Protein AF-A0A412KJH4-F1 (afdb_monomer)

Solvent-accessible surface area (backbone atoms only — not comparable to full-atom values): 8384 Å² total; per-residue (Å²): 139,81,82,83,82,83,79,78,77,86,77,68,90,74,84,72,84,55,84,82,34,52,90,78,66,63,47,77,14,80,44,88,89,61,57,67,58,59,53,54,48,56,51,35,76,72,66,53,73,85,45,69,43,47,32,46,46,58,51,46,49,53,53,49,48,49,56,66,17,25,39,61,15,51,48,66,60,37,52,51,53,50,49,57,50,51,52,52,30,61,78,66,69,48,69,84,78,77,60,77,85,31,84,57,40,61,90,56,55,70,67,58,44,48,51,48,46,52,50,44,50,33,53,75,71,68,39,50,69,62,48,34,64,73,56,22,46,80,126

Secondary structure (DSSP, 8-state):
------PPP---------TT-HHHHT-SS--TT--HHHHHHHHHHHHTT-SHHHHHHHHHHHHHHHHHHHTTS-HHHHHHHHHHHHHHHHHTT------TT-STTTTS-HHHHHHHHHHHHHHHTT-HHHHHHHHS---

Sequence (139 aa):
MVKSVKVIEYVGYNWYFNTKSISNTSQRGFNPDLNVVYVLDKIYQRIGNTQKVYSYFYVRYGIWYLLFSGRKASRDAFLKEYKRIFEWYEKNAIPKKFPLFGKETKGDSFFTKLTVNVFLVVDKLKLVNVFAKLYCSEK

Organism: NCBI:txid40520

Structure (mmCIF, N/CA/C/O backbone):
data_AF-A0A412KJH4-F1
#
_entry.id   AF-A0A412KJH4-F1
#
loop_
_atom_site.group_PDB
_atom_site.id
_atom_site.type_symbol
_atom_site.label_atom_id
_atom_site.label_alt_id
_atom_site.label_comp_id
_atom_site.label_asym_id
_atom_site.label_entity_id
_atom_site.label_seq_id
_atom_site.pdbx_PDB_ins_code
_atom_site.Cartn_x
_atom_site.Cartn_y
_atom_site.Cartn_z
_atom_site.occupancy
_atom_site.B_iso_or_equiv
_atom_site.auth_seq_id
_atom_site.auth_comp_id
_atom_site.auth_asym_id
_atom_site.auth_atom_id
_atom_site.pdbx_PDB_model_num
ATOM 1 N N . MET A 1 1 ? 9.976 -13.605 48.587 1.00 36.81 1 MET A N 1
ATOM 2 C CA . MET A 1 1 ? 11.055 -13.902 47.618 1.00 36.81 1 MET A CA 1
ATOM 3 C C . MET A 1 1 ? 10.741 -13.180 46.316 1.00 36.81 1 MET A C 1
ATOM 5 O O . MET A 1 1 ? 9.764 -13.533 45.671 1.00 36.81 1 MET A O 1
ATOM 9 N N . VAL A 1 2 ? 11.496 -12.139 45.960 1.00 38.50 2 VAL A N 1
ATOM 10 C CA . VAL A 1 2 ? 11.327 -11.426 44.681 1.00 38.50 2 VAL A CA 1
ATOM 11 C C . VAL A 1 2 ? 12.347 -11.995 43.698 1.00 38.50 2 VAL A C 1
ATOM 13 O O . VAL A 1 2 ? 13.542 -11.991 43.984 1.00 38.50 2 VAL A O 1
ATOM 16 N N . LYS A 1 3 ? 11.868 -12.539 42.571 1.00 49.03 3 LYS A N 1
ATOM 17 C CA . LYS A 1 3 ? 12.717 -12.984 41.458 1.00 49.03 3 LYS A CA 1
ATOM 18 C C . LYS A 1 3 ? 13.546 -11.793 40.974 1.00 49.03 3 LYS A C 1
ATOM 20 O O . LYS A 1 3 ? 12.994 -10.750 40.641 1.00 49.03 3 LYS A O 1
ATOM 25 N N . SER A 1 4 ? 14.860 -11.962 40.955 1.00 52.59 4 SER A N 1
ATOM 26 C CA . SER A 1 4 ? 15.832 -10.969 40.510 1.00 52.59 4 SER A CA 1
ATOM 27 C C . SER A 1 4 ? 15.560 -10.542 39.063 1.00 52.59 4 SER A C 1
ATOM 29 O O . SER A 1 4 ? 15.676 -11.332 38.127 1.00 52.59 4 SER A O 1
ATOM 31 N N . VAL A 1 5 ? 15.189 -9.275 38.879 1.00 63.38 5 VAL A N 1
ATOM 32 C CA . VAL A 1 5 ? 15.074 -8.643 37.561 1.00 63.38 5 VAL A CA 1
ATOM 33 C C . VAL A 1 5 ? 16.490 -8.340 37.070 1.00 63.38 5 VAL A C 1
ATOM 35 O O . VAL A 1 5 ? 17.199 -7.544 37.680 1.00 63.38 5 VAL A O 1
ATOM 38 N N . LYS A 1 6 ? 16.920 -8.986 35.980 1.00 57.34 6 LYS A N 1
ATOM 39 C CA . LYS A 1 6 ? 18.152 -8.617 35.270 1.00 57.34 6 LYS A CA 1
ATOM 40 C C . LYS A 1 6 ? 17.834 -7.485 34.297 1.00 57.34 6 LYS A C 1
ATOM 42 O O . LYS A 1 6 ? 17.112 -7.697 33.326 1.00 57.34 6 LYS A O 1
ATOM 47 N N . VAL A 1 7 ? 18.372 -6.301 34.562 1.00 62.50 7 VAL A N 1
ATOM 48 C CA . VAL A 1 7 ? 18.376 -5.183 33.614 1.00 62.50 7 VAL A CA 1
ATOM 49 C C . VAL A 1 7 ? 19.636 -5.322 32.763 1.00 62.50 7 VAL A C 1
ATOM 51 O O . VAL A 1 7 ? 20.736 -5.427 33.298 1.00 62.50 7 VAL A O 1
ATOM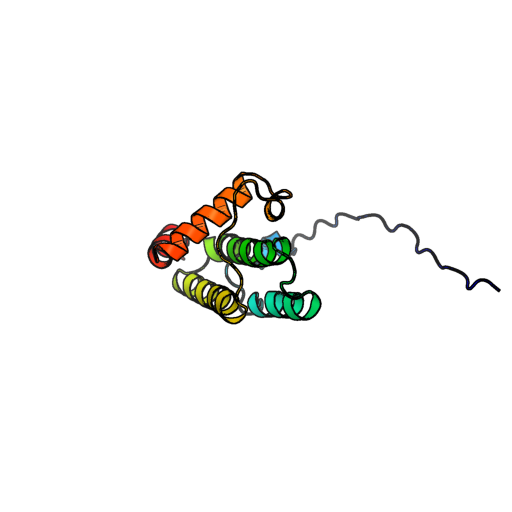 54 N N . ILE A 1 8 ? 19.466 -5.397 31.446 1.00 70.88 8 ILE A N 1
ATOM 55 C CA . ILE A 1 8 ? 20.573 -5.340 30.485 1.00 70.88 8 ILE A CA 1
ATOM 56 C C . ILE A 1 8 ? 21.141 -3.919 30.452 1.00 70.88 8 ILE A C 1
ATOM 58 O O . ILE A 1 8 ? 20.377 -2.953 30.469 1.00 70.88 8 ILE A O 1
ATOM 62 N N . GLU A 1 9 ? 22.469 -3.795 30.408 1.00 54.94 9 GLU A N 1
ATOM 63 C CA . GLU A 1 9 ? 23.132 -2.501 30.238 1.00 54.94 9 GLU A CA 1
ATOM 64 C C . GLU A 1 9 ? 22.670 -1.823 28.946 1.00 54.94 9 GLU A C 1
ATOM 66 O O . GLU A 1 9 ? 22.441 -2.471 27.921 1.00 54.94 9 GLU A O 1
ATOM 71 N N . TYR A 1 10 ? 22.526 -0.499 29.004 1.00 61.59 10 TYR A N 1
ATOM 72 C CA . TYR A 1 10 ? 22.195 0.316 27.845 1.00 61.59 10 TYR A CA 1
ATOM 73 C C . TYR A 1 10 ? 23.345 0.261 26.833 1.00 61.59 10 TYR A C 1
ATOM 75 O O . TYR A 1 10 ? 24.298 1.035 26.891 1.00 61.59 10 TYR A O 1
ATOM 83 N N . VAL A 1 11 ? 23.246 -0.663 25.882 1.00 54.31 11 VAL A N 1
ATOM 84 C CA . VAL A 1 11 ? 24.089 -0.682 24.689 1.00 54.31 11 VAL A CA 1
ATOM 85 C C . VAL A 1 11 ? 23.494 0.367 23.757 1.00 54.31 11 VAL A C 1
ATOM 87 O O . VAL A 1 11 ? 22.475 0.121 23.114 1.00 54.31 11 VAL A O 1
ATOM 90 N N . GLY A 1 12 ? 24.039 1.584 23.788 1.00 53.19 12 GLY A N 1
ATOM 91 C CA . GLY A 1 12 ? 23.497 2.719 23.043 1.00 53.19 12 GLY A CA 1
ATOM 92 C C . GLY A 1 12 ? 23.218 2.408 21.569 1.00 53.19 12 GLY A C 1
ATOM 93 O O . GLY A 1 12 ? 23.805 1.498 20.981 1.00 53.19 12 GLY A O 1
ATOM 94 N N . TYR A 1 13 ? 22.319 3.188 20.956 1.00 51.03 13 TYR A N 1
ATOM 95 C CA . TYR A 1 13 ? 22.118 3.189 19.505 1.00 51.03 13 TYR A CA 1
ATOM 96 C C . TYR A 1 13 ? 23.432 3.561 18.803 1.00 51.03 13 TYR A C 1
ATOM 98 O O . TYR A 1 13 ? 23.708 4.728 18.527 1.00 51.03 13 TYR A O 1
ATOM 106 N N . ASN A 1 14 ? 24.250 2.558 18.501 1.00 50.78 14 ASN A N 1
ATOM 107 C CA . ASN A 1 14 ? 25.388 2.703 17.615 1.00 50.78 14 ASN A CA 1
ATOM 108 C C . ASN A 1 14 ? 24.840 2.824 16.194 1.00 50.78 14 ASN A C 1
ATOM 110 O O . ASN A 1 14 ? 24.424 1.835 15.587 1.00 50.78 14 ASN A O 1
ATOM 114 N N . TRP A 1 15 ? 24.825 4.046 15.660 1.00 49.75 15 TRP A N 1
ATOM 115 C CA . TRP A 1 15 ? 24.593 4.299 14.240 1.00 49.75 15 TRP A CA 1
ATOM 116 C C . TRP A 1 15 ? 25.773 3.748 13.439 1.00 49.75 15 TRP A C 1
ATOM 118 O O . TRP A 1 15 ? 26.678 4.472 13.034 1.00 49.75 15 TRP A O 1
ATOM 128 N N . TYR A 1 16 ? 25.788 2.435 13.227 1.00 48.72 16 TYR A N 1
ATOM 129 C CA . TYR A 1 16 ? 26.735 1.813 12.321 1.00 48.72 16 TYR A CA 1
ATOM 130 C C . TYR A 1 16 ? 26.304 2.144 10.891 1.00 48.72 16 TYR A C 1
ATOM 132 O O . TYR A 1 16 ? 25.274 1.665 10.407 1.00 48.72 16 TYR A O 1
ATOM 140 N N . PHE A 1 17 ? 27.073 3.000 10.217 1.00 47.06 17 PHE A N 1
ATOM 141 C CA . PHE A 1 17 ? 26.838 3.379 8.827 1.00 47.06 17 PHE A CA 1
ATOM 142 C C . PHE A 1 17 ? 27.186 2.193 7.916 1.00 47.06 17 PHE A C 1
ATOM 144 O O . PHE A 1 17 ? 28.271 2.101 7.348 1.00 47.06 17 PHE A O 1
ATOM 151 N N . ASN A 1 18 ? 26.272 1.228 7.813 1.00 55.25 18 ASN A N 1
ATOM 152 C CA . ASN A 1 18 ? 26.453 0.087 6.931 1.00 55.25 18 ASN A CA 1
ATOM 153 C C . ASN A 1 18 ? 26.254 0.549 5.480 1.00 55.25 18 ASN A C 1
ATOM 155 O O . ASN A 1 18 ? 25.132 0.795 5.035 1.00 55.25 18 ASN A O 1
ATOM 159 N N . THR A 1 19 ? 27.333 0.657 4.712 1.00 51.97 19 THR A N 1
ATOM 160 C CA . THR A 1 19 ? 27.281 0.978 3.276 1.00 51.97 19 THR A CA 1
ATOM 161 C C . THR A 1 19 ? 26.661 -0.151 2.440 1.00 51.97 19 THR A C 1
ATOM 163 O O . THR A 1 19 ? 26.196 0.100 1.331 1.00 51.97 19 THR A O 1
ATOM 166 N N . LYS A 1 20 ? 26.545 -1.367 3.002 1.00 50.88 20 LYS A N 1
ATOM 167 C CA . LYS A 1 20 ? 25.724 -2.478 2.482 1.00 50.88 20 LYS A CA 1
ATOM 168 C C . LYS A 1 20 ? 24.279 -2.452 3.005 1.00 50.88 20 LYS A C 1
ATOM 170 O O . LYS A 1 20 ? 23.557 -3.435 2.856 1.00 50.88 20 LYS A O 1
ATOM 175 N N . SER A 1 21 ? 23.848 -1.372 3.666 1.00 46.56 21 SER A N 1
ATOM 176 C CA . SER A 1 21 ? 22.476 -1.255 4.166 1.00 46.56 21 SER A CA 1
ATOM 177 C C . SER A 1 21 ? 21.468 -1.385 3.028 1.00 46.56 21 SER A C 1
ATOM 179 O O . SER A 1 21 ? 21.616 -0.829 1.933 1.00 46.56 21 SER A O 1
ATOM 181 N N . ILE A 1 22 ? 20.413 -2.136 3.333 1.00 49.31 22 ILE A N 1
ATOM 182 C CA . ILE A 1 22 ? 19.342 -2.511 2.410 1.00 49.31 22 ILE A CA 1
ATOM 183 C C . ILE A 1 22 ? 18.675 -1.271 1.790 1.00 49.31 22 ILE A C 1
ATOM 185 O O . ILE A 1 22 ? 18.334 -1.264 0.607 1.00 49.31 22 ILE A O 1
ATOM 189 N N . SER A 1 23 ? 18.602 -0.189 2.568 1.00 46.81 23 SER A N 1
ATOM 190 C CA . SER A 1 23 ? 18.067 1.122 2.194 1.00 46.81 23 SER A CA 1
ATOM 191 C C . SER A 1 23 ? 18.825 1.800 1.043 1.00 46.81 23 SER A C 1
ATOM 193 O O . SER A 1 23 ? 18.235 2.602 0.324 1.00 46.81 23 SER A O 1
ATOM 195 N N . ASN A 1 24 ? 20.118 1.490 0.850 1.00 41.44 24 ASN A N 1
ATOM 196 C CA . ASN A 1 24 ? 20.977 2.150 -0.143 1.00 41.44 24 ASN A CA 1
ATOM 197 C C . ASN A 1 24 ? 21.303 1.290 -1.378 1.00 41.44 24 ASN A C 1
ATOM 199 O O . ASN A 1 24 ? 21.582 1.850 -2.445 1.00 41.44 24 ASN A O 1
ATOM 203 N N . THR A 1 25 ? 21.254 -0.045 -1.274 1.00 51.16 25 THR A N 1
ATOM 204 C CA . THR A 1 25 ? 21.762 -0.939 -2.338 1.00 51.16 25 THR A CA 1
ATOM 205 C C . THR A 1 25 ? 20.790 -2.024 -2.818 1.00 51.16 25 THR A C 1
ATOM 207 O O . THR A 1 25 ? 20.748 -2.251 -4.025 1.00 51.16 25 THR A O 1
ATOM 210 N N . SER A 1 26 ? 19.957 -2.636 -1.962 1.00 49.62 26 SER A N 1
ATOM 211 C CA . SER A 1 26 ? 19.118 -3.798 -2.339 1.00 49.62 26 SER A CA 1
ATOM 212 C C . SER A 1 26 ? 17.613 -3.532 -2.500 1.00 49.62 26 SER A C 1
ATOM 214 O O . SER A 1 26 ? 16.887 -4.421 -2.938 1.00 49.62 26 SER A O 1
ATOM 216 N N . GLN A 1 27 ? 17.133 -2.313 -2.225 1.00 50.03 27 GLN A N 1
ATOM 217 C CA . GLN A 1 27 ? 15.745 -1.887 -2.502 1.00 50.03 27 GLN A CA 1
ATOM 218 C C . GLN A 1 27 ? 15.582 -1.080 -3.805 1.00 50.03 27 GLN A C 1
ATOM 220 O O . GLN A 1 27 ? 14.554 -0.436 -4.022 1.00 50.03 27 GLN A O 1
ATOM 225 N N . ARG A 1 28 ? 16.596 -1.077 -4.683 1.00 58.56 28 ARG A N 1
ATOM 226 C CA . ARG A 1 28 ? 16.470 -0.485 -6.022 1.00 58.56 28 ARG A CA 1
ATOM 227 C C . ARG A 1 28 ? 15.705 -1.457 -6.919 1.00 58.56 28 ARG A C 1
ATOM 229 O O . ARG A 1 28 ? 16.254 -2.481 -7.305 1.00 58.56 28 ARG A O 1
ATOM 236 N N . GLY A 1 29 ? 14.469 -1.109 -7.264 1.00 69.12 29 GLY A N 1
ATOM 237 C CA . GLY A 1 29 ? 13.571 -2.015 -7.978 1.00 69.12 29 GLY A CA 1
ATOM 238 C C . GLY A 1 29 ? 12.872 -2.996 -7.035 1.00 69.12 29 GLY A C 1
ATOM 239 O O . GLY A 1 29 ? 13.141 -3.043 -5.832 1.00 69.12 29 GLY A O 1
ATOM 240 N N . PHE A 1 30 ? 11.947 -3.780 -7.582 1.00 81.38 30 PHE A N 1
ATOM 241 C CA . PHE A 1 30 ? 11.291 -4.852 -6.837 1.00 81.38 30 PHE A CA 1
ATOM 242 C C . PHE A 1 30 ? 12.223 -6.063 -6.776 1.00 81.38 30 PHE A C 1
ATOM 244 O O . PHE A 1 30 ? 12.420 -6.751 -7.775 1.00 81.38 30 PHE A O 1
ATOM 251 N N . ASN A 1 31 ? 12.833 -6.296 -5.613 1.00 75.75 31 ASN A N 1
ATOM 252 C CA . ASN A 1 31 ? 13.649 -7.483 -5.380 1.00 75.75 31 ASN A CA 1
ATOM 253 C C . ASN A 1 31 ? 12.731 -8.724 -5.305 1.00 75.75 31 ASN A C 1
ATOM 255 O O . ASN A 1 31 ? 11.829 -8.723 -4.465 1.00 75.75 31 ASN A O 1
ATOM 259 N N . PRO A 1 32 ? 12.943 -9.772 -6.126 1.00 71.31 32 PRO A N 1
ATOM 260 C CA . PRO A 1 32 ? 12.129 -10.989 -6.095 1.00 71.31 32 PRO A CA 1
ATOM 261 C C . PRO A 1 32 ? 12.142 -11.715 -4.739 1.00 71.31 32 PRO A C 1
ATOM 263 O O . PRO A 1 32 ? 11.154 -12.367 -4.402 1.00 71.31 32 PRO A O 1
ATOM 266 N N . ASP A 1 33 ? 13.197 -11.550 -3.937 1.00 75.81 33 ASP A N 1
ATOM 267 C CA . ASP A 1 33 ? 13.307 -12.139 -2.596 1.00 75.81 33 ASP A CA 1
ATOM 268 C C . ASP A 1 33 ? 12.491 -11.368 -1.539 1.00 75.81 33 ASP A C 1
ATOM 270 O O . ASP A 1 33 ? 12.228 -11.872 -0.444 1.00 75.81 33 ASP A O 1
ATOM 274 N N . LEU A 1 34 ? 12.064 -10.135 -1.845 1.00 79.50 34 LEU A N 1
ATOM 275 C CA . LEU A 1 34 ? 11.225 -9.322 -0.967 1.00 79.50 34 LEU A CA 1
ATOM 276 C C . LEU A 1 34 ? 9.749 -9.506 -1.323 1.00 79.50 34 LEU A C 1
ATOM 278 O O . LEU A 1 34 ? 9.262 -9.024 -2.342 1.00 79.50 34 LEU A O 1
ATOM 282 N N . ASN A 1 35 ? 8.996 -10.140 -0.424 1.00 86.94 35 ASN A N 1
ATOM 283 C CA . ASN A 1 35 ? 7.553 -10.304 -0.572 1.00 86.94 35 ASN A CA 1
ATOM 284 C C . ASN A 1 35 ? 6.794 -9.362 0.374 1.00 86.94 35 ASN A C 1
ATOM 286 O O . ASN A 1 35 ? 6.531 -9.693 1.530 1.00 86.94 35 ASN A O 1
ATOM 290 N N . VAL A 1 36 ? 6.415 -8.183 -0.129 1.00 91.50 36 VAL A N 1
ATOM 291 C CA . VAL A 1 36 ? 5.673 -7.179 0.653 1.00 91.50 36 VAL A CA 1
ATOM 292 C C . VAL A 1 36 ? 4.322 -7.703 1.150 1.00 91.50 36 VAL A C 1
ATOM 294 O O . VAL A 1 36 ? 3.933 -7.422 2.281 1.00 91.50 36 VAL A O 1
ATOM 297 N N . VAL A 1 37 ? 3.634 -8.525 0.351 1.00 95.81 37 VAL A N 1
ATOM 298 C CA . VAL A 1 37 ? 2.348 -9.123 0.733 1.00 95.81 37 VAL A CA 1
ATOM 299 C C . VAL A 1 37 ? 2.528 -10.086 1.901 1.00 95.81 37 VAL A C 1
ATOM 301 O O . VAL A 1 37 ? 1.720 -10.067 2.818 1.00 95.81 37 VAL A O 1
ATOM 304 N N . TYR A 1 38 ? 3.610 -10.868 1.928 1.00 94.75 38 TYR A N 1
ATOM 305 C CA . TYR A 1 38 ? 3.925 -11.729 3.072 1.00 94.75 38 TYR A CA 1
ATOM 306 C C . TYR A 1 38 ? 4.128 -10.920 4.360 1.00 94.75 38 TYR A C 1
ATOM 308 O O . TYR A 1 38 ? 3.628 -11.304 5.415 1.00 94.75 38 TYR A O 1
ATOM 316 N N . VAL A 1 39 ? 4.813 -9.774 4.282 1.00 94.06 39 VAL A N 1
ATOM 317 C CA . VAL A 1 39 ? 4.992 -8.879 5.436 1.00 94.06 39 VAL A CA 1
ATOM 318 C C . VAL A 1 39 ? 3.647 -8.328 5.911 1.00 94.06 39 VAL A C 1
ATOM 320 O O . VAL A 1 39 ? 3.344 -8.411 7.102 1.00 94.06 39 VAL A O 1
ATOM 323 N N . LEU A 1 40 ? 2.828 -7.809 4.991 1.00 97.00 40 LEU A N 1
ATOM 324 C CA . LEU A 1 40 ? 1.479 -7.323 5.296 1.00 97.00 40 LEU A CA 1
ATOM 325 C C . LEU A 1 40 ? 0.633 -8.416 5.959 1.00 97.00 40 LEU A C 1
ATOM 327 O O . LEU A 1 40 ? -0.001 -8.164 6.980 1.00 97.00 40 LEU A O 1
ATOM 331 N N . ASP A 1 41 ? 0.695 -9.637 5.432 1.00 97.44 41 ASP A N 1
ATOM 332 C CA . ASP A 1 41 ? -0.042 -10.788 5.939 1.00 97.44 41 ASP A CA 1
ATOM 333 C C . ASP A 1 41 ? 0.405 -11.181 7.352 1.00 97.44 41 ASP A C 1
ATOM 335 O O . ASP A 1 41 ? -0.429 -11.378 8.230 1.00 97.44 41 ASP A O 1
ATOM 339 N N . LYS A 1 42 ? 1.715 -11.206 7.630 1.00 97.38 42 LYS A N 1
ATOM 340 C CA . LYS A 1 42 ? 2.232 -11.490 8.979 1.00 97.38 42 LYS A CA 1
ATOM 341 C C . LYS A 1 42 ? 1.851 -10.428 10.001 1.00 97.38 42 LYS A C 1
ATOM 343 O O . LYS A 1 42 ? 1.536 -10.774 11.140 1.00 97.38 42 LYS A O 1
ATOM 348 N N . ILE A 1 43 ? 1.846 -9.156 9.609 1.00 97.00 43 ILE A N 1
ATOM 349 C CA . ILE A 1 43 ? 1.376 -8.078 10.484 1.00 97.00 43 ILE A CA 1
ATOM 350 C C . ILE A 1 43 ? -0.128 -8.244 10.727 1.00 97.00 43 ILE A C 1
ATOM 352 O O . ILE A 1 43 ? -0.558 -8.264 11.879 1.00 97.00 43 ILE A O 1
ATOM 356 N N . TYR A 1 44 ? -0.915 -8.460 9.673 1.00 97.69 44 TYR A N 1
ATOM 357 C CA . TYR A 1 44 ? -2.360 -8.656 9.774 1.00 97.69 44 TYR A CA 1
ATOM 358 C C . TYR A 1 44 ? -2.734 -9.864 10.636 1.00 97.69 44 TYR A C 1
ATOM 360 O O . TYR A 1 44 ? -3.593 -9.747 11.502 1.00 97.69 44 TYR A O 1
ATOM 368 N N . GLN A 1 45 ? -2.045 -10.998 10.501 1.00 97.25 45 GLN A N 1
ATOM 369 C CA . GLN A 1 45 ? -2.240 -12.164 11.372 1.00 97.25 45 GLN A CA 1
ATOM 370 C C . GLN A 1 45 ? -1.989 -11.838 12.853 1.00 97.25 45 GLN A C 1
ATOM 372 O O . GLN A 1 45 ? -2.589 -12.455 13.730 1.00 97.25 45 GLN A O 1
ATOM 377 N N . ARG A 1 46 ? -1.100 -10.880 13.149 1.00 96.88 46 ARG A N 1
ATOM 378 C CA . ARG A 1 46 ? -0.728 -10.522 14.521 1.00 96.88 46 ARG A CA 1
ATOM 379 C C . ARG A 1 46 ? -1.645 -9.477 15.153 1.00 96.88 46 ARG A C 1
ATOM 381 O O . ARG A 1 46 ? -1.910 -9.583 16.347 1.00 96.88 46 ARG A O 1
ATOM 388 N N . ILE A 1 47 ? -2.065 -8.460 14.399 1.00 95.50 47 ILE A N 1
ATOM 389 C CA . ILE A 1 47 ? -2.810 -7.304 14.942 1.00 95.50 47 ILE A CA 1
ATOM 390 C C . ILE A 1 47 ? -4.194 -7.095 14.309 1.00 95.50 47 ILE A C 1
ATOM 392 O O . ILE A 1 47 ? -4.988 -6.294 14.803 1.00 95.50 47 ILE A O 1
ATOM 396 N N . GLY A 1 48 ? -4.497 -7.806 13.224 1.00 96.19 48 GLY A N 1
ATOM 397 C CA . GLY A 1 48 ? -5.726 -7.665 12.450 1.00 96.19 48 GLY A CA 1
ATOM 398 C C . GLY A 1 48 ? -5.891 -6.278 11.826 1.00 96.19 48 GLY A C 1
ATOM 399 O O . GLY A 1 48 ? -4.931 -5.544 11.579 1.00 96.19 48 GLY A O 1
ATOM 400 N N . ASN A 1 49 ? -7.145 -5.904 11.586 1.00 96.44 49 ASN A N 1
ATOM 401 C CA . ASN A 1 49 ? -7.533 -4.569 11.131 1.00 96.44 49 ASN A CA 1
ATOM 402 C C . ASN A 1 49 ? -8.628 -3.973 12.032 1.00 96.44 49 ASN A C 1
ATOM 404 O O . ASN A 1 49 ? -9.662 -3.499 11.574 1.00 96.44 49 ASN A O 1
ATOM 408 N N . THR A 1 50 ? -8.408 -4.041 13.345 1.00 94.44 50 THR A N 1
ATOM 409 C CA . THR A 1 50 ? -9.388 -3.640 14.371 1.00 94.44 50 THR A CA 1
ATOM 410 C C . THR A 1 50 ? -9.495 -2.126 14.565 1.00 94.44 50 THR A C 1
ATOM 412 O O . THR A 1 50 ? -10.469 -1.643 15.136 1.00 94.44 50 THR A O 1
ATOM 415 N N . GLN A 1 51 ? -8.509 -1.359 14.092 1.00 94.25 51 GLN A N 1
ATOM 416 C CA . GLN A 1 51 ? -8.450 0.094 14.242 1.00 94.25 51 GLN A CA 1
ATOM 417 C C . GLN A 1 51 ? -8.166 0.772 12.901 1.00 94.25 51 GLN A C 1
ATOM 419 O O . GLN A 1 51 ? -7.346 0.300 12.113 1.00 94.25 51 GLN A O 1
ATOM 424 N N . LYS A 1 52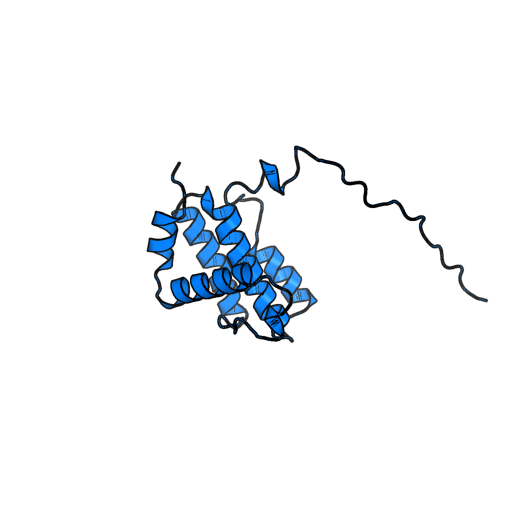 ? -8.759 1.953 12.675 1.00 94.75 52 LYS A N 1
ATOM 425 C CA . LYS A 1 52 ? -8.564 2.736 11.436 1.00 94.75 52 LYS A CA 1
ATOM 426 C C . LYS A 1 52 ? -7.097 3.087 11.164 1.00 94.75 52 LYS A C 1
ATOM 428 O O . LYS A 1 52 ? -6.692 3.172 10.008 1.00 94.75 52 LYS A O 1
ATOM 433 N N . VAL A 1 53 ? -6.296 3.261 12.219 1.00 95.44 53 VAL A N 1
ATOM 434 C CA . VAL A 1 53 ? -4.852 3.514 12.099 1.00 95.44 53 VAL A CA 1
ATOM 435 C C . VAL A 1 53 ? -4.104 2.330 11.481 1.00 95.44 53 VAL A C 1
ATOM 437 O O . VAL A 1 53 ? -3.154 2.543 10.735 1.00 95.44 53 VAL A O 1
ATOM 440 N N . TYR A 1 54 ? -4.560 1.092 11.704 1.00 96.69 54 TYR A N 1
ATOM 441 C CA . TYR A 1 54 ? -3.967 -0.095 11.083 1.00 96.69 54 TYR A CA 1
ATOM 442 C C . TYR A 1 54 ? -4.308 -0.164 9.598 1.00 96.69 54 TYR A C 1
ATOM 444 O O . TYR A 1 54 ? -3.414 -0.359 8.780 1.00 96.69 54 TYR A O 1
ATOM 452 N N . SER A 1 55 ? -5.563 0.119 9.232 1.00 97.31 55 SER A N 1
ATOM 453 C CA . SER A 1 55 ? -5.958 0.237 7.823 1.00 97.31 55 SER A CA 1
ATOM 454 C C . SER A 1 55 ? -5.092 1.258 7.088 1.00 97.31 55 SER A C 1
ATOM 456 O O . SER A 1 55 ? -4.545 0.974 6.023 1.00 97.31 55 SER A O 1
ATOM 458 N N . TYR A 1 56 ? -4.930 2.439 7.692 1.00 97.56 56 TYR A N 1
ATOM 459 C CA . TYR A 1 56 ? -4.094 3.494 7.140 1.00 97.56 56 TYR A CA 1
ATOM 460 C C . TYR A 1 56 ? -2.631 3.057 7.030 1.00 97.56 56 TYR A C 1
ATOM 462 O O . TYR A 1 56 ? -2.002 3.289 6.001 1.00 97.56 56 TYR A O 1
ATOM 470 N N . PHE A 1 57 ? -2.098 2.372 8.046 1.00 96.75 57 PHE A N 1
ATOM 471 C CA . PHE A 1 57 ? -0.745 1.826 8.015 1.00 96.75 57 PHE A CA 1
ATOM 472 C C . PHE A 1 57 ? -0.530 0.875 6.831 1.00 96.75 57 PHE A C 1
ATOM 474 O O . PHE A 1 57 ? 0.435 1.072 6.093 1.00 96.75 57 PHE A O 1
ATOM 481 N N . TYR A 1 58 ? -1.419 -0.103 6.612 1.00 98.12 58 TYR A N 1
ATOM 482 C CA . TYR A 1 58 ? -1.284 -1.066 5.514 1.00 98.12 58 TYR A CA 1
ATOM 483 C C . TYR A 1 58 ? -1.258 -0.376 4.149 1.00 98.12 58 TYR A C 1
ATOM 485 O O . TYR A 1 58 ? -0.399 -0.682 3.318 1.00 98.12 58 TYR A O 1
ATOM 493 N N . VAL A 1 59 ? -2.168 0.581 3.938 1.00 98.19 59 VAL A N 1
ATOM 494 C CA . VAL A 1 59 ? -2.286 1.333 2.682 1.00 98.19 59 VAL A CA 1
ATOM 495 C C . VAL A 1 59 ? -1.090 2.255 2.470 1.00 98.19 59 VAL A C 1
ATOM 497 O O . VAL A 1 59 ? -0.442 2.209 1.426 1.00 98.19 59 VAL A O 1
ATOM 500 N N . ARG A 1 60 ? -0.743 3.059 3.479 1.00 97.62 60 ARG A N 1
ATOM 501 C CA . ARG A 1 60 ? 0.410 3.964 3.433 1.00 97.62 60 ARG A CA 1
ATOM 502 C C . ARG A 1 60 ? 1.704 3.201 3.171 1.00 97.62 60 ARG A C 1
ATOM 504 O O . ARG A 1 60 ? 2.509 3.651 2.362 1.00 97.62 60 ARG A O 1
ATOM 511 N N . TYR A 1 61 ? 1.909 2.064 3.836 1.00 96.94 61 TYR A N 1
ATOM 512 C CA . TYR A 1 61 ? 3.115 1.258 3.673 1.00 96.94 61 TYR A CA 1
ATOM 513 C C . TYR A 1 61 ? 3.220 0.648 2.272 1.00 96.94 61 TYR A C 1
ATOM 515 O O . TYR A 1 61 ? 4.275 0.761 1.653 1.00 96.94 61 TYR A O 1
ATOM 523 N N . GLY A 1 62 ? 2.146 0.057 1.737 1.00 97.06 62 GLY A N 1
ATOM 524 C CA . GLY A 1 62 ? 2.188 -0.516 0.388 1.00 97.06 62 GLY A CA 1
ATOM 525 C C . GLY A 1 62 ? 2.349 0.543 -0.703 1.00 97.06 62 GLY A C 1
ATOM 526 O O . GLY A 1 62 ? 3.145 0.347 -1.616 1.00 97.06 62 GLY A O 1
ATOM 527 N N . ILE A 1 63 ? 1.697 1.705 -0.577 1.00 97.62 63 ILE A N 1
ATOM 528 C CA . ILE A 1 63 ? 1.914 2.835 -1.499 1.00 97.62 63 ILE A CA 1
ATOM 529 C C . ILE A 1 63 ? 3.352 3.343 -1.403 1.00 97.62 63 ILE A C 1
ATOM 531 O O . ILE A 1 63 ? 4.001 3.545 -2.427 1.00 97.62 63 ILE A O 1
ATOM 535 N N . TRP A 1 64 ? 3.879 3.519 -0.189 1.00 96.06 64 TRP A N 1
ATOM 536 C CA . TRP A 1 64 ? 5.278 3.899 -0.003 1.00 96.06 64 TRP A CA 1
ATOM 537 C C . TRP A 1 64 ? 6.223 2.888 -0.659 1.00 96.06 64 TRP A C 1
ATOM 539 O O . TRP A 1 64 ? 7.127 3.302 -1.375 1.00 96.06 64 TRP A O 1
ATOM 549 N N . TYR A 1 65 ? 5.988 1.586 -0.478 1.00 95.00 65 TYR A N 1
ATOM 550 C CA . TYR A 1 65 ? 6.791 0.529 -1.090 1.00 95.00 65 TYR A CA 1
ATOM 551 C C . TYR A 1 65 ? 6.753 0.598 -2.622 1.00 95.00 65 TYR A C 1
ATOM 553 O O . TYR A 1 65 ? 7.804 0.571 -3.262 1.00 95.00 65 TYR A O 1
ATOM 561 N N . LEU A 1 66 ? 5.563 0.766 -3.211 1.00 95.62 66 LEU A N 1
ATOM 562 C CA . LEU A 1 66 ? 5.402 0.925 -4.658 1.00 95.62 66 LEU A CA 1
ATOM 563 C C . LEU A 1 66 ? 6.175 2.128 -5.188 1.00 95.62 66 LEU A C 1
ATOM 565 O O . LEU A 1 66 ? 6.898 2.004 -6.170 1.00 95.62 66 LEU A O 1
ATOM 569 N N . LEU A 1 67 ? 6.055 3.286 -4.542 1.00 95.06 67 LEU A N 1
ATOM 570 C CA . LEU A 1 67 ? 6.746 4.496 -4.980 1.00 95.06 67 LEU A CA 1
ATOM 571 C C . LEU A 1 67 ? 8.264 4.362 -4.790 1.00 95.06 67 LEU A C 1
ATOM 573 O O . LEU A 1 67 ? 9.046 4.600 -5.709 1.00 95.06 67 LEU A O 1
ATOM 577 N N . PHE A 1 68 ? 8.696 3.908 -3.618 1.00 91.19 68 PHE A N 1
ATOM 578 C CA . PHE A 1 68 ? 10.108 3.806 -3.276 1.00 91.19 68 PHE A CA 1
ATOM 579 C C . PHE A 1 68 ? 10.854 2.799 -4.162 1.00 91.19 68 PHE A C 1
ATOM 581 O O . PHE A 1 68 ? 11.856 3.153 -4.788 1.00 91.19 68 PHE A O 1
ATOM 588 N N . SER A 1 69 ? 10.352 1.565 -4.265 1.00 89.88 69 SER A N 1
ATOM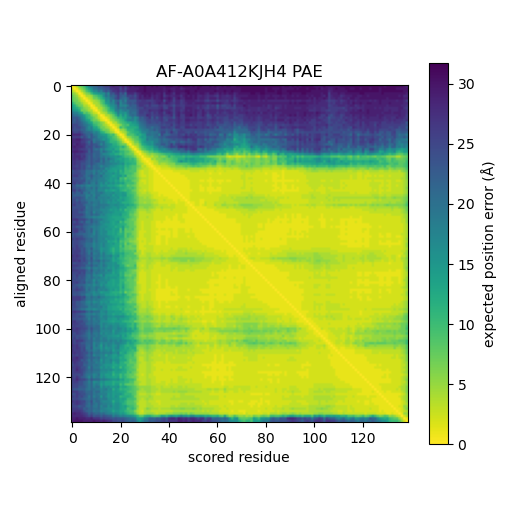 589 C CA . SER A 1 69 ? 10.985 0.509 -5.064 1.00 89.88 69 SER A CA 1
ATOM 590 C C . SER A 1 69 ? 10.689 0.650 -6.557 1.00 89.88 69 SER A C 1
ATOM 592 O O . SER A 1 69 ? 11.554 0.379 -7.391 1.00 89.88 69 SER A O 1
ATOM 594 N N . GLY A 1 70 ? 9.494 1.121 -6.910 1.00 91.94 70 GLY A N 1
ATOM 595 C CA . GLY A 1 70 ? 9.006 1.159 -8.283 1.00 91.94 70 GLY A CA 1
ATOM 596 C C . GLY A 1 70 ? 9.611 2.242 -9.169 1.00 91.94 70 GLY A C 1
ATOM 597 O O . GLY A 1 70 ? 9.613 2.086 -10.387 1.00 91.94 70 GLY A O 1
ATOM 598 N N . ARG A 1 71 ? 10.190 3.306 -8.592 1.00 90.19 71 ARG A N 1
ATOM 599 C CA . ARG A 1 71 ? 10.787 4.416 -9.362 1.00 90.19 71 ARG A CA 1
ATOM 600 C C . ARG A 1 71 ? 11.851 3.959 -10.370 1.00 90.19 71 ARG A C 1
ATOM 602 O O . ARG A 1 71 ? 12.001 4.573 -11.419 1.00 90.19 71 ARG A O 1
ATOM 609 N N . LYS A 1 72 ? 12.599 2.899 -10.047 1.00 87.50 72 LYS A N 1
ATOM 610 C CA . LYS A 1 72 ? 13.657 2.315 -10.898 1.00 87.50 72 LYS A CA 1
ATOM 611 C C . LYS A 1 72 ? 13.301 0.926 -11.440 1.00 87.50 72 LYS A C 1
ATOM 613 O O . LYS A 1 72 ? 14.189 0.215 -11.900 1.00 87.50 72 LYS A O 1
ATOM 618 N N . ALA A 1 73 ? 12.050 0.501 -11.292 1.00 88.81 73 ALA A N 1
ATOM 619 C CA . ALA A 1 73 ? 11.578 -0.779 -11.802 1.00 88.81 73 ALA A CA 1
ATOM 620 C C . ALA A 1 73 ? 11.013 -0.617 -13.217 1.00 88.81 73 ALA A C 1
ATOM 622 O O . ALA A 1 73 ? 10.664 0.489 -13.623 1.00 88.81 73 ALA A O 1
ATOM 623 N N . SER A 1 74 ? 10.856 -1.727 -13.939 1.00 91.75 74 SER A N 1
ATOM 624 C CA . SER A 1 74 ? 10.066 -1.723 -15.169 1.00 91.75 74 SER A CA 1
ATOM 625 C C . SER A 1 74 ? 8.586 -1.480 -14.860 1.00 91.75 74 SER A C 1
ATOM 627 O O . SER A 1 74 ? 8.085 -1.834 -13.784 1.00 91.75 74 SER A O 1
ATOM 629 N N . ARG A 1 75 ? 7.862 -0.920 -15.835 1.00 93.06 75 ARG A N 1
ATOM 630 C CA . ARG A 1 75 ? 6.411 -0.704 -15.744 1.00 93.06 75 ARG A CA 1
ATOM 631 C C . ARG A 1 75 ? 5.670 -1.993 -15.381 1.00 93.06 75 ARG A C 1
ATOM 633 O O . ARG A 1 75 ? 4.803 -1.984 -14.512 1.00 93.06 75 ARG A O 1
ATOM 640 N N . ASP A 1 76 ? 6.022 -3.105 -16.016 1.00 93.00 76 ASP A N 1
ATOM 641 C CA . ASP A 1 76 ? 5.327 -4.376 -15.805 1.00 93.00 76 ASP A CA 1
ATOM 642 C C . ASP A 1 76 ? 5.590 -4.938 -14.399 1.00 93.00 76 ASP A C 1
ATOM 644 O O . ASP A 1 76 ? 4.670 -5.449 -13.758 1.00 93.00 76 ASP A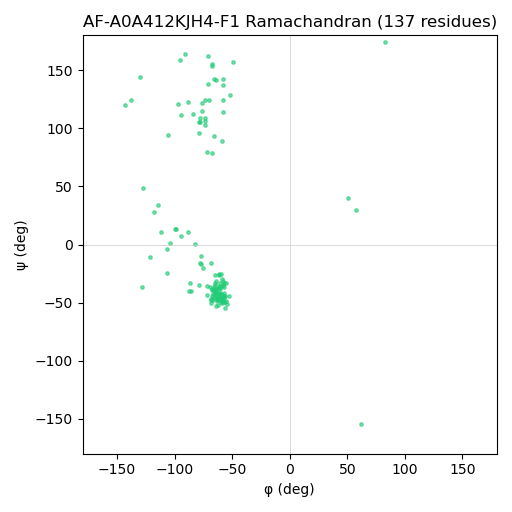 O 1
ATOM 648 N N . ALA A 1 77 ? 6.807 -4.768 -13.867 1.00 92.56 77 ALA A N 1
ATOM 649 C CA . ALA A 1 77 ? 7.114 -5.125 -12.484 1.00 92.56 77 ALA A CA 1
ATOM 650 C C . ALA A 1 77 ? 6.326 -4.257 -11.487 1.00 92.56 77 ALA A C 1
ATOM 652 O O . ALA A 1 77 ? 5.775 -4.784 -10.521 1.00 92.56 77 ALA A O 1
ATOM 653 N N . PHE A 1 78 ? 6.195 -2.952 -11.756 1.00 95.31 78 PHE A N 1
ATOM 654 C CA . PHE A 1 78 ? 5.350 -2.055 -10.964 1.00 95.31 78 PHE A CA 1
ATOM 655 C C . PHE A 1 78 ? 3.896 -2.504 -10.946 1.00 95.31 78 PHE A C 1
ATOM 657 O O . PHE A 1 78 ? 3.308 -2.631 -9.876 1.00 95.31 78 PHE A O 1
ATOM 664 N N . LEU A 1 79 ? 3.318 -2.774 -12.117 1.00 96.12 79 LEU A N 1
ATOM 665 C CA . LEU A 1 79 ? 1.920 -3.186 -12.227 1.00 96.12 79 LEU A CA 1
ATOM 666 C C . LEU A 1 79 ? 1.665 -4.541 -11.568 1.00 96.12 79 LEU A C 1
ATOM 668 O O . LEU A 1 79 ? 0.614 -4.728 -10.953 1.00 96.12 79 LEU A O 1
ATOM 672 N N . LYS A 1 80 ? 2.632 -5.462 -11.637 1.00 95.12 80 LYS A N 1
ATOM 673 C CA . LYS A 1 80 ? 2.573 -6.746 -10.937 1.00 95.12 80 LYS A CA 1
ATOM 674 C C . LYS A 1 80 ? 2.525 -6.558 -9.421 1.00 95.12 80 LYS A C 1
ATOM 676 O O . LYS A 1 80 ? 1.623 -7.096 -8.783 1.00 95.12 80 LYS A O 1
ATOM 681 N N . GLU A 1 81 ? 3.446 -5.790 -8.841 1.00 95.50 81 GLU A N 1
ATOM 682 C CA . GLU A 1 81 ? 3.460 -5.557 -7.389 1.00 95.50 81 GLU A CA 1
ATOM 683 C C . GLU A 1 81 ? 2.263 -4.730 -6.921 1.00 95.50 81 GLU A C 1
ATOM 685 O O . GLU A 1 81 ? 1.651 -5.049 -5.902 1.00 95.50 81 GLU A O 1
ATOM 690 N N . TYR A 1 82 ? 1.858 -3.730 -7.704 1.00 97.38 82 TYR A N 1
ATOM 691 C CA . TYR A 1 82 ? 0.637 -2.970 -7.466 1.00 97.38 82 TYR A CA 1
ATOM 692 C C . TYR A 1 82 ? -0.576 -3.897 -7.360 1.00 97.38 82 TYR A C 1
ATOM 694 O O . TYR A 1 82 ? -1.300 -3.848 -6.366 1.00 97.38 82 TYR A O 1
ATOM 702 N N . LYS A 1 83 ? -0.758 -4.790 -8.342 1.00 97.25 83 LYS A N 1
ATOM 703 C CA . LYS A 1 83 ? -1.865 -5.747 -8.356 1.00 97.25 83 LYS A CA 1
ATOM 704 C C . LYS A 1 83 ? -1.840 -6.636 -7.114 1.00 97.25 83 LYS A C 1
ATOM 706 O O . LYS A 1 83 ? -2.845 -6.721 -6.422 1.00 97.25 83 LYS A O 1
ATOM 711 N N . ARG A 1 84 ? -0.682 -7.213 -6.773 1.00 97.06 84 ARG A N 1
ATOM 712 C CA . ARG A 1 84 ? -0.523 -8.077 -5.589 1.00 97.06 84 ARG A CA 1
ATOM 713 C C . ARG A 1 84 ? -0.923 -7.376 -4.288 1.00 97.06 84 ARG A C 1
ATOM 715 O O . ARG A 1 84 ? -1.615 -7.964 -3.460 1.00 97.06 84 ARG A O 1
ATOM 722 N N . ILE A 1 85 ? -0.482 -6.133 -4.099 1.00 97.88 85 ILE A N 1
ATOM 723 C CA . ILE A 1 85 ? -0.773 -5.347 -2.893 1.00 97.88 85 ILE A CA 1
ATOM 724 C C . ILE A 1 85 ? -2.258 -4.975 -2.832 1.00 97.88 85 ILE A C 1
ATOM 726 O O . ILE A 1 85 ? -2.892 -5.145 -1.792 1.00 97.88 85 ILE A O 1
ATOM 730 N N . PHE A 1 86 ? -2.826 -4.486 -3.936 1.00 97.94 86 PHE A N 1
ATOM 731 C CA . PHE A 1 86 ? -4.213 -4.025 -3.960 1.00 97.94 86 PHE A CA 1
ATOM 732 C C . PHE A 1 86 ? -5.206 -5.188 -3.889 1.00 97.94 86 PHE A C 1
ATOM 734 O O . PHE A 1 86 ? -6.202 -5.076 -3.184 1.00 97.94 86 PHE A O 1
ATOM 741 N N . GLU A 1 87 ? -4.909 -6.338 -4.496 1.00 97.94 87 GLU A N 1
ATOM 742 C CA . GLU A 1 87 ? -5.686 -7.568 -4.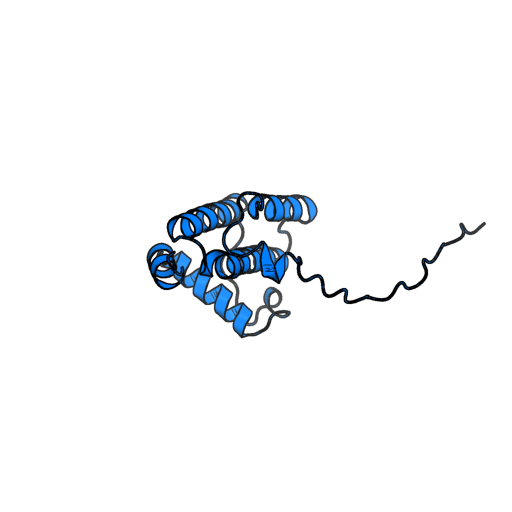292 1.00 97.94 87 GLU A CA 1
ATOM 743 C C . GLU A 1 87 ? -5.658 -8.022 -2.828 1.00 97.94 87 GLU A C 1
ATOM 745 O O . GLU A 1 87 ? -6.678 -8.464 -2.301 1.00 97.94 87 GLU A O 1
ATOM 750 N N . TRP A 1 88 ? -4.521 -7.871 -2.139 1.00 98.38 88 TRP A N 1
ATOM 751 C CA . TRP A 1 88 ? -4.447 -8.150 -0.705 1.00 98.38 88 TRP A CA 1
ATOM 752 C C . TRP A 1 88 ? -5.301 -7.169 0.115 1.00 98.38 88 TRP A C 1
ATOM 754 O O . TRP A 1 88 ? -5.947 -7.598 1.074 1.00 98.38 88 TRP A O 1
ATOM 764 N N . TYR A 1 89 ? -5.374 -5.887 -0.266 1.00 98.19 89 TYR A N 1
ATOM 765 C CA . TYR A 1 89 ? -6.294 -4.930 0.365 1.00 98.19 89 TYR A CA 1
ATOM 766 C C . TYR A 1 89 ? -7.757 -5.334 0.188 1.00 98.19 89 TYR A C 1
ATOM 768 O O . TYR A 1 89 ? -8.487 -5.357 1.178 1.00 98.19 89 TYR A O 1
ATOM 776 N N . GLU A 1 90 ? -8.173 -5.696 -1.029 1.00 97.25 90 GLU A N 1
ATOM 777 C CA . GLU A 1 90 ? -9.549 -6.136 -1.299 1.00 97.25 90 GLU A CA 1
ATOM 778 C C . GLU A 1 90 ? -9.888 -7.417 -0.525 1.00 97.25 90 GLU A C 1
ATOM 780 O O . GLU A 1 90 ? -10.903 -7.475 0.167 1.00 97.25 90 GLU A O 1
ATOM 785 N N . LYS A 1 91 ? -8.999 -8.421 -0.560 1.00 97.88 91 LYS A N 1
ATOM 786 C CA . LYS A 1 91 ? -9.185 -9.701 0.141 1.00 97.88 91 LYS A CA 1
ATOM 787 C C . LYS A 1 91 ? -9.388 -9.525 1.649 1.00 97.88 91 LYS A C 1
ATOM 789 O O . LYS A 1 91 ? -10.153 -10.274 2.249 1.00 97.88 91 LYS A O 1
ATOM 794 N N . ASN A 1 92 ? -8.700 -8.560 2.257 1.00 97.38 92 ASN A N 1
ATOM 795 C CA . ASN A 1 92 ? -8.763 -8.295 3.697 1.00 97.38 92 ASN A CA 1
ATOM 796 C C . ASN A 1 92 ? -9.690 -7.119 4.059 1.00 97.38 92 ASN A C 1
ATOM 798 O O . ASN A 1 92 ? -9.633 -6.627 5.187 1.00 97.38 92 ASN A O 1
ATOM 802 N N . ALA A 1 93 ? -10.523 -6.655 3.117 1.00 96.56 93 ALA A N 1
ATOM 803 C CA . ALA A 1 93 ? -11.459 -5.543 3.295 1.00 96.56 93 ALA A CA 1
ATOM 804 C C . ALA A 1 93 ? -10.807 -4.273 3.887 1.00 96.56 93 ALA A C 1
ATOM 806 O O . ALA A 1 93 ? -11.376 -3.589 4.744 1.00 96.56 93 ALA A O 1
ATOM 807 N N . ILE A 1 94 ? -9.585 -3.954 3.449 1.00 97.81 94 ILE A N 1
ATOM 808 C CA . ILE A 1 94 ? -8.859 -2.769 3.910 1.00 97.81 94 ILE A CA 1
ATOM 809 C C . ILE A 1 94 ? -9.457 -1.523 3.235 1.00 97.81 94 ILE A C 1
ATOM 811 O O . ILE A 1 94 ? -9.448 -1.431 2.006 1.00 97.81 94 ILE A O 1
ATOM 815 N N . PRO A 1 95 ? -9.957 -0.527 3.992 1.00 95.69 95 PRO A N 1
ATOM 816 C CA . PRO A 1 95 ? -10.515 0.680 3.400 1.00 95.69 95 PRO A CA 1
ATOM 817 C C . PRO A 1 95 ? -9.431 1.494 2.684 1.00 95.69 95 PRO A C 1
ATOM 819 O O . PRO A 1 95 ? -8.312 1.634 3.167 1.00 95.69 95 PRO A O 1
ATOM 822 N N . LYS A 1 96 ? -9.794 2.093 1.547 1.00 94.44 96 LYS A N 1
ATOM 823 C CA . LYS A 1 96 ? -8.898 2.871 0.671 1.00 94.44 96 LYS A CA 1
ATOM 824 C C . LYS A 1 96 ? -9.276 4.355 0.607 1.00 94.44 96 LYS A C 1
ATOM 826 O O . LYS A 1 96 ? -9.185 4.996 -0.436 1.00 94.44 96 LYS A O 1
ATOM 831 N N . LYS A 1 97 ? -9.770 4.909 1.715 1.00 94.12 97 LYS A N 1
ATOM 832 C CA . LYS A 1 97 ? -10.167 6.319 1.822 1.00 94.12 97 LYS A CA 1
ATOM 833 C C . LYS A 1 97 ? -9.817 6.841 3.206 1.00 94.12 97 LYS A C 1
ATOM 835 O O . LYS A 1 97 ? -10.352 6.343 4.192 1.00 94.12 97 LYS A O 1
ATOM 840 N N . PHE A 1 98 ? -8.967 7.865 3.260 1.00 94.19 98 PHE A N 1
ATOM 841 C CA . PHE A 1 98 ? -8.468 8.419 4.516 1.00 94.19 98 PHE A CA 1
ATOM 842 C C . PHE A 1 98 ? -8.439 9.952 4.474 1.00 94.19 98 PHE A C 1
ATOM 844 O O . PHE A 1 98 ? -7.806 10.517 3.582 1.00 94.19 98 PHE A O 1
ATOM 851 N N . PRO A 1 99 ? -9.085 10.653 5.420 1.00 91.94 99 PRO A N 1
ATOM 852 C CA . PRO A 1 99 ? -9.006 12.105 5.516 1.00 91.94 99 PRO A CA 1
ATOM 853 C C . PRO A 1 99 ? -7.579 12.581 5.835 1.00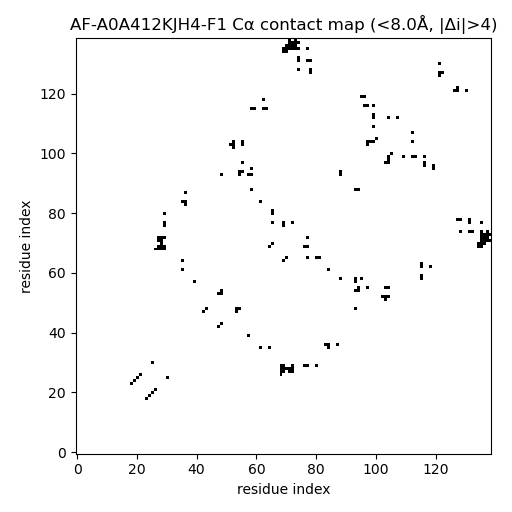 91.94 99 PRO A C 1
ATOM 855 O O . PRO A 1 99 ? -6.878 12.013 6.677 1.00 91.94 99 PRO A O 1
ATOM 858 N N . LEU A 1 100 ? -7.168 13.695 5.220 1.00 90.12 100 LEU A N 1
ATOM 859 C CA . LEU A 1 100 ? -5.851 14.310 5.457 1.00 90.12 100 LEU A CA 1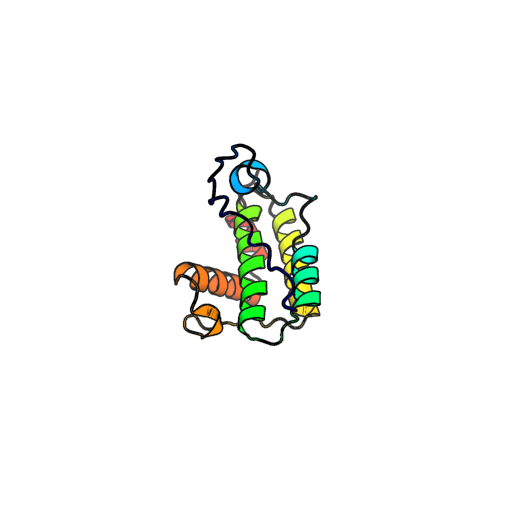
ATOM 860 C C . LEU A 1 100 ? -5.643 14.758 6.915 1.00 90.12 100 LEU A C 1
ATOM 862 O O . LEU A 1 100 ? -4.510 14.820 7.382 1.00 90.12 100 LEU A O 1
ATOM 866 N N . PHE A 1 101 ? -6.725 15.039 7.642 1.00 91.62 101 PHE A N 1
ATOM 867 C CA . PHE A 1 101 ? -6.694 15.486 9.039 1.00 91.62 101 PHE A CA 1
ATOM 868 C C . PHE A 1 101 ? -7.404 14.506 9.994 1.00 91.62 101 PHE A C 1
ATOM 870 O O . PHE A 1 101 ? -7.935 14.905 11.027 1.00 91.62 101 PHE A O 1
ATOM 877 N N . GLY A 1 102 ? -7.434 13.215 9.643 1.00 90.75 102 GLY A N 1
ATOM 878 C CA . GLY A 1 102 ? -7.975 12.151 10.494 1.00 90.75 102 GLY A CA 1
ATOM 879 C C . GLY A 1 102 ? -7.106 11.830 11.711 1.00 90.75 102 GLY A C 1
ATOM 880 O O . GLY A 1 102 ? -5.909 12.118 11.744 1.00 90.75 102 GLY A O 1
ATOM 881 N N . LYS A 1 103 ? -7.694 11.159 12.709 1.00 92.50 103 LYS A N 1
ATOM 882 C CA . LYS A 1 103 ? -6.947 10.663 13.882 1.00 92.50 103 LYS A CA 1
ATOM 883 C C . LYS A 1 103 ? -5.914 9.611 13.464 1.00 92.50 103 LYS A C 1
ATOM 885 O O . LYS A 1 103 ? -4.797 9.604 13.966 1.00 92.50 103 LYS A O 1
ATOM 890 N N . GLU A 1 104 ? -6.284 8.772 12.506 1.00 91.25 104 GLU A N 1
ATOM 891 C CA . GLU A 1 104 ? -5.475 7.722 11.894 1.00 91.25 104 GLU A CA 1
ATOM 892 C C . GLU A 1 104 ? -4.276 8.254 11.101 1.00 91.25 104 GLU A C 1
ATOM 894 O O . GLU A 1 104 ? -3.271 7.559 10.997 1.00 91.25 104 GLU A O 1
ATOM 899 N N . THR A 1 105 ? -4.349 9.489 10.590 1.00 92.50 105 THR A N 1
ATOM 900 C CA . THR A 1 105 ? -3.271 10.118 9.814 1.00 92.50 105 THR A CA 1
ATOM 901 C C . THR A 1 105 ? -2.497 11.165 10.620 1.00 92.50 105 THR A C 1
ATOM 903 O O . THR A 1 105 ? -1.582 11.800 10.094 1.00 92.50 105 THR A O 1
ATOM 906 N N . LYS A 1 106 ? -2.829 11.380 11.903 1.00 90.06 106 LYS A N 1
ATOM 907 C CA . LYS A 1 106 ? -2.268 12.462 12.734 1.00 90.06 106 LYS A CA 1
ATOM 908 C C . LYS A 1 106 ? -0.739 12.406 12.855 1.00 90.06 106 LYS A C 1
ATOM 910 O O . LYS A 1 106 ? -0.117 13.461 12.888 1.00 90.06 106 LYS A O 1
ATOM 915 N N . GLY A 1 107 ? -0.155 11.207 12.882 1.00 89.19 107 GLY A N 1
ATOM 916 C CA . GLY A 1 107 ? 1.289 10.997 13.050 1.00 89.19 107 GLY A CA 1
ATOM 917 C C . GLY A 1 107 ? 2.153 11.255 11.810 1.00 89.19 107 GLY A C 1
ATOM 918 O O . GLY A 1 107 ? 3.371 11.291 11.936 1.00 89.19 107 GLY A O 1
ATOM 919 N N . ASP A 1 108 ? 1.555 11.446 10.632 1.00 91.56 108 ASP A N 1
ATOM 920 C CA . ASP A 1 108 ? 2.304 11.648 9.388 1.00 91.56 108 ASP A CA 1
ATOM 921 C C . ASP A 1 108 ? 2.493 13.128 9.029 1.00 91.56 108 ASP A C 1
ATOM 923 O O . ASP A 1 108 ? 1.707 13.998 9.417 1.00 91.56 108 ASP A O 1
ATOM 927 N N . SER A 1 109 ? 3.498 13.409 8.194 1.00 94.00 109 SER A N 1
ATOM 928 C CA . SER A 1 109 ? 3.650 14.714 7.544 1.00 94.00 109 SER A CA 1
ATOM 929 C C . SER A 1 109 ? 2.522 14.965 6.535 1.00 94.00 109 SER A C 1
ATOM 931 O O . SER A 1 109 ? 1.932 14.031 5.986 1.00 94.00 109 SER A O 1
ATOM 933 N N . PHE A 1 110 ? 2.230 16.235 6.244 1.00 93.62 110 PHE A N 1
ATOM 934 C CA . PHE A 1 110 ? 1.223 16.595 5.240 1.00 93.62 110 PHE A CA 1
ATOM 935 C C . PHE A 1 110 ? 1.5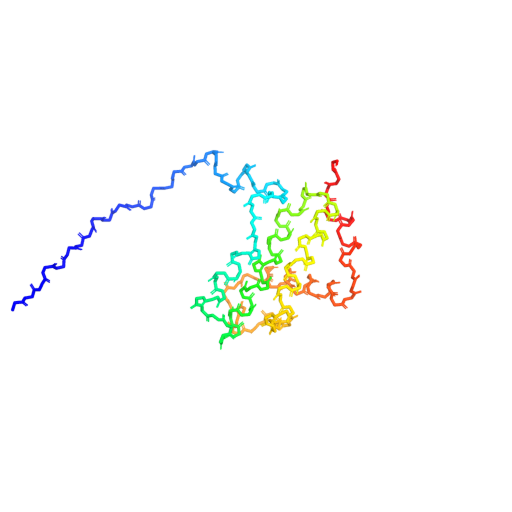28 15.980 3.861 1.00 93.62 110 PHE A C 1
ATOM 937 O O . PHE A 1 110 ? 0.633 15.425 3.227 1.00 93.62 110 PHE A O 1
ATOM 944 N N . PHE A 1 111 ? 2.796 15.988 3.432 1.00 94.19 111 PHE A N 1
ATOM 945 C CA . PHE A 1 111 ? 3.216 15.418 2.147 1.00 94.19 111 PHE A CA 1
ATOM 946 C C . PHE A 1 111 ? 2.995 13.907 2.055 1.00 94.19 111 PHE A C 1
ATOM 948 O O . PHE A 1 111 ? 2.564 13.427 1.007 1.00 94.19 111 PHE A O 1
ATOM 955 N N . THR A 1 112 ? 3.220 13.153 3.135 1.00 94.81 112 THR A N 1
ATOM 956 C CA . THR A 1 112 ? 2.927 11.711 3.155 1.00 94.81 112 THR A CA 1
ATOM 957 C C . THR A 1 112 ? 1.432 11.464 2.966 1.00 94.81 112 THR A C 1
ATOM 959 O O . THR A 1 112 ? 1.037 10.664 2.117 1.00 94.81 112 THR A O 1
ATOM 962 N N . LYS A 1 113 ? 0.588 12.205 3.693 1.00 96.19 113 LYS A N 1
ATOM 963 C CA . LYS A 1 113 ? -0.877 12.086 3.601 1.00 96.19 113 LYS A CA 1
ATOM 964 C C . LYS A 1 113 ? -1.388 12.442 2.210 1.00 96.19 113 LYS A C 1
ATOM 966 O O . LYS A 1 113 ? -2.259 11.750 1.679 1.00 96.19 113 LYS A O 1
ATOM 971 N N . LEU A 1 114 ? -0.832 13.505 1.626 1.00 96.31 114 LEU A N 1
ATOM 972 C CA . LEU A 1 114 ? -1.145 13.940 0.271 1.00 96.31 114 LEU A CA 1
ATOM 973 C C . LEU A 1 114 ? -0.733 12.877 -0.749 1.00 96.31 114 LEU A C 1
ATOM 975 O O . LEU A 1 114 ? -1.548 12.499 -1.579 1.00 96.31 114 LEU A O 1
ATOM 979 N N . THR A 1 115 ? 0.482 12.337 -0.642 1.00 96.62 115 THR A N 1
ATOM 980 C CA . THR A 1 115 ? 0.992 11.295 -1.547 1.00 96.62 115 THR A CA 1
ATOM 981 C C . THR A 1 115 ? 0.100 10.055 -1.541 1.00 96.62 115 THR A C 1
ATOM 983 O O . THR A 1 115 ? -0.278 9.563 -2.603 1.00 96.62 115 THR A O 1
ATOM 986 N N . VAL A 1 116 ? -0.293 9.582 -0.352 1.00 97.75 116 VAL A N 1
ATOM 987 C CA . VAL A 1 116 ? -1.225 8.453 -0.206 1.00 97.75 116 VAL A CA 1
ATOM 988 C C . VAL A 1 116 ? -2.562 8.759 -0.876 1.00 97.75 116 VAL A C 1
ATOM 990 O O . VAL A 1 116 ? -3.041 7.963 -1.677 1.00 97.75 116 VAL A O 1
ATOM 993 N N . ASN A 1 117 ? -3.159 9.919 -0.591 1.00 97.44 117 ASN A N 1
ATOM 994 C CA . ASN A 1 117 ? -4.457 10.284 -1.159 1.00 97.44 117 ASN A CA 1
ATOM 995 C C . ASN A 1 117 ? -4.409 10.455 -2.681 1.00 97.44 117 ASN A C 1
ATOM 997 O O . ASN A 1 117 ? -5.301 9.965 -3.368 1.00 97.44 117 ASN A O 1
ATOM 1001 N N . VAL A 1 118 ? -3.365 11.091 -3.216 1.00 97.44 118 VAL A N 1
ATOM 1002 C CA . VAL A 1 118 ? -3.163 11.233 -4.664 1.00 97.44 118 VAL A CA 1
ATOM 1003 C C . VAL A 1 118 ? -3.070 9.860 -5.322 1.00 97.44 118 VAL A C 1
ATOM 1005 O O . VAL A 1 118 ? -3.766 9.611 -6.303 1.00 97.44 118 VAL A O 1
ATOM 1008 N N . PHE A 1 119 ? -2.288 8.936 -4.760 1.00 98.12 119 PHE A N 1
ATOM 1009 C CA . PHE A 1 119 ? -2.176 7.590 -5.318 1.00 98.12 119 PHE A CA 1
ATOM 1010 C C . PHE A 1 119 ? -3.510 6.826 -5.272 1.00 98.12 119 PHE A C 1
ATOM 1012 O O . PHE A 1 119 ? -3.879 6.171 -6.243 1.00 98.12 119 PHE A O 1
ATOM 1019 N N . LEU A 1 120 ? -4.276 6.948 -4.184 1.00 97.81 120 LEU A N 1
ATOM 1020 C CA . LEU A 1 120 ? -5.609 6.342 -4.075 1.00 97.81 120 LEU A CA 1
ATOM 1021 C C . LEU A 1 120 ? -6.612 6.931 -5.080 1.00 97.81 120 LEU A C 1
ATOM 1023 O O . LEU A 1 120 ? -7.480 6.216 -5.576 1.00 97.81 120 LEU A O 1
ATOM 1027 N N . VAL A 1 121 ? -6.491 8.216 -5.420 1.00 97.62 121 VAL A N 1
ATOM 1028 C CA . VAL A 1 121 ? -7.271 8.827 -6.507 1.00 97.62 121 VAL A CA 1
ATOM 1029 C C . VAL A 1 121 ? -6.858 8.245 -7.862 1.00 97.62 121 VAL A C 1
ATOM 1031 O O . VAL A 1 121 ? -7.731 7.908 -8.660 1.00 97.62 121 VAL A O 1
ATOM 1034 N N . VAL A 1 122 ? -5.559 8.056 -8.110 1.00 97.56 122 VAL A N 1
ATOM 1035 C CA . VAL A 1 122 ? -5.049 7.408 -9.333 1.00 97.56 122 VAL A CA 1
ATOM 1036 C C . VAL A 1 122 ? -5.559 5.963 -9.464 1.00 97.56 122 VAL A C 1
ATOM 1038 O O . VAL A 1 122 ? -6.004 5.589 -10.551 1.00 97.56 122 VAL A O 1
ATOM 1041 N N . ASP A 1 123 ? -5.558 5.177 -8.377 1.00 97.06 123 ASP A N 1
ATOM 1042 C CA . ASP A 1 123 ? -6.191 3.841 -8.306 1.00 97.06 123 ASP A CA 1
ATOM 1043 C C . ASP A 1 123 ? -7.677 3.920 -8.666 1.00 97.06 123 ASP A C 1
ATOM 1045 O O . ASP A 1 123 ? -8.135 3.274 -9.609 1.00 97.06 123 ASP A O 1
ATOM 1049 N N . LYS A 1 124 ? -8.425 4.789 -7.977 1.00 96.56 124 LYS A N 1
ATOM 1050 C CA . LYS A 1 124 ? -9.872 4.932 -8.170 1.00 96.56 124 LYS A CA 1
ATOM 1051 C C . LYS A 1 124 ? -10.248 5.312 -9.607 1.00 96.56 124 LYS A C 1
ATOM 1053 O O . LYS A 1 124 ? -11.273 4.855 -10.107 1.00 96.56 124 LYS A O 1
ATOM 1058 N N . LEU A 1 125 ? -9.431 6.131 -10.269 1.00 97.00 125 LEU A N 1
ATOM 1059 C CA . LEU A 1 125 ? -9.615 6.531 -11.668 1.00 97.00 125 LEU A CA 1
ATOM 1060 C C . LEU A 1 125 ? -9.084 5.488 -12.670 1.00 97.00 125 LEU A C 1
ATOM 1062 O O . LEU A 1 125 ? -9.174 5.705 -13.875 1.00 97.00 125 LEU A O 1
ATOM 1066 N N . LYS A 1 126 ? -8.537 4.358 -12.195 1.00 95.56 126 LYS A N 1
ATOM 1067 C CA . LYS A 1 126 ? -7.904 3.296 -12.997 1.00 95.56 126 LYS A CA 1
ATOM 1068 C C . LYS A 1 126 ? -6.738 3.798 -13.861 1.00 95.56 126 LYS A C 1
ATOM 1070 O O . LYS A 1 126 ? -6.433 3.227 -14.905 1.00 95.56 126 LYS A O 1
ATOM 1075 N N . LEU A 1 127 ? -6.044 4.842 -13.403 1.00 97.06 127 LEU A N 1
ATOM 1076 C CA . LEU A 1 127 ? -4.949 5.498 -14.128 1.00 97.06 127 LEU A CA 1
ATOM 1077 C C . LEU A 1 127 ? -3.558 4.965 -13.755 1.00 97.06 127 LEU A C 1
ATOM 1079 O O . LEU A 1 127 ? -2.552 5.498 -14.217 1.00 97.06 127 LEU A O 1
ATOM 1083 N N . VAL A 1 128 ? -3.470 3.895 -12.959 1.00 96.81 128 VAL A N 1
ATOM 1084 C CA . VAL A 1 128 ? -2.188 3.352 -12.469 1.00 96.81 128 VAL A CA 1
ATOM 1085 C C . VAL A 1 128 ? -1.263 2.908 -13.608 1.00 96.81 128 VAL A C 1
ATOM 1087 O O . VAL A 1 128 ? -0.055 3.085 -13.508 1.00 96.81 128 VAL A O 1
ATOM 1090 N N . ASN A 1 129 ? -1.805 2.413 -14.727 1.00 94.62 129 ASN A N 1
ATOM 1091 C CA . ASN A 1 129 ? -1.008 2.080 -15.916 1.00 94.62 129 ASN A CA 1
ATOM 1092 C C . ASN A 1 129 ? -0.333 3.317 -16.539 1.00 94.62 129 ASN A C 1
ATOM 1094 O O . ASN A 1 129 ? 0.850 3.280 -16.876 1.00 94.62 129 ASN A O 1
ATOM 1098 N N . VAL A 1 130 ? -1.065 4.431 -16.647 1.00 95.69 130 VAL A N 1
ATOM 1099 C CA . VAL A 1 130 ? -0.526 5.705 -17.153 1.00 95.69 130 VAL A CA 1
ATOM 1100 C C . VAL A 1 130 ? 0.497 6.268 -16.172 1.00 95.69 130 VAL A C 1
ATOM 1102 O O . VAL A 1 130 ? 1.587 6.664 -16.576 1.00 95.69 130 VAL A O 1
ATOM 1105 N N . PHE A 1 131 ? 0.175 6.235 -14.878 1.00 96.25 131 PHE A N 1
ATOM 1106 C CA . PHE A 1 131 ? 1.094 6.632 -13.820 1.00 96.25 131 PHE A CA 1
ATOM 1107 C C . PHE A 1 131 ? 2.403 5.838 -13.886 1.00 96.25 131 PHE A C 1
ATOM 1109 O O . PHE A 1 131 ? 3.467 6.444 -13.906 1.00 96.25 131 PHE A O 1
ATOM 1116 N N . ALA A 1 132 ? 2.342 4.507 -13.990 1.00 95.19 132 ALA A N 1
ATOM 1117 C CA . ALA A 1 132 ? 3.525 3.654 -14.060 1.00 95.19 132 ALA A CA 1
ATOM 1118 C C . ALA A 1 132 ? 4.397 3.982 -15.281 1.00 95.19 132 ALA A C 1
ATOM 1120 O O . ALA A 1 132 ? 5.615 4.021 -15.154 1.00 95.19 132 ALA A O 1
ATOM 1121 N N . LYS A 1 133 ? 3.792 4.293 -16.437 1.00 93.12 133 LYS A N 1
ATOM 1122 C CA . LYS A 1 133 ? 4.528 4.710 -17.644 1.00 93.12 133 LYS A CA 1
ATOM 1123 C C . LYS A 1 133 ? 5.327 6.005 -17.439 1.00 93.12 133 LYS A C 1
ATOM 1125 O O . LYS A 1 133 ? 6.399 6.144 -18.007 1.00 93.12 133 LYS A O 1
ATOM 1130 N N . LEU A 1 134 ? 4.801 6.952 -16.661 1.00 93.69 134 LEU A N 1
ATOM 1131 C CA . LEU A 1 134 ? 5.466 8.234 -16.389 1.00 93.69 134 LEU A CA 1
ATOM 1132 C C . LEU A 1 134 ? 6.440 8.156 -15.208 1.00 93.69 134 LEU A C 1
ATOM 1134 O O . LEU A 1 134 ? 7.432 8.878 -15.165 1.00 93.69 134 LEU A O 1
ATOM 1138 N N . TYR A 1 135 ? 6.117 7.327 -14.217 1.00 93.94 135 TYR A N 1
ATOM 1139 C CA . TYR A 1 135 ? 6.820 7.268 -12.941 1.00 93.94 135 TYR A CA 1
ATOM 1140 C C . TY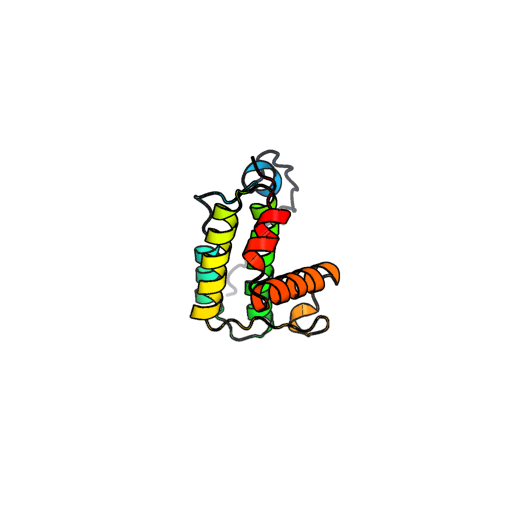R A 1 135 ? 8.040 6.345 -12.968 1.00 93.94 135 TYR A C 1
ATOM 1142 O O . TYR A 1 135 ? 9.072 6.659 -12.369 1.00 93.94 135 TYR A O 1
ATOM 1150 N N . CYS A 1 136 ? 7.917 5.194 -13.629 1.00 92.62 136 CYS A N 1
ATOM 1151 C CA . CYS A 1 136 ? 8.997 4.228 -13.739 1.00 92.62 136 CYS A CA 1
ATOM 1152 C C . CYS A 1 136 ? 10.050 4.748 -14.719 1.00 92.62 136 CYS A C 1
ATOM 1154 O O . CYS A 1 136 ? 9.747 5.056 -15.867 1.00 92.62 136 CYS A O 1
ATOM 1156 N N . SER A 1 137 ? 11.298 4.845 -14.267 1.00 78.50 137 SER A N 1
ATOM 1157 C CA . SER A 1 137 ? 12.425 5.126 -15.155 1.00 78.50 137 SER A CA 1
ATOM 1158 C C . SER A 1 137 ? 12.791 3.835 -15.885 1.00 78.50 137 SER A C 1
ATOM 1160 O O . SER A 1 137 ? 13.341 2.925 -15.263 1.00 78.50 137 SER A O 1
ATOM 1162 N N . GLU A 1 138 ? 12.438 3.747 -17.170 1.00 63.62 138 GLU A N 1
ATOM 1163 C CA . GLU A 1 138 ? 12.857 2.656 -18.054 1.00 63.62 138 GLU A CA 1
ATOM 1164 C C . GLU A 1 138 ? 14.384 2.484 -17.986 1.00 63.62 138 GLU A C 1
ATOM 1166 O O . GLU A 1 138 ? 15.150 3.444 -18.108 1.00 63.62 138 GLU A O 1
ATOM 1171 N N . LYS A 1 139 ? 14.818 1.247 -17.753 1.00 51.94 139 LYS A N 1
ATOM 1172 C CA . LYS A 1 139 ? 16.093 0.734 -18.240 1.00 51.94 139 LYS A CA 1
ATOM 1173 C C . LYS A 1 139 ? 15.780 -0.382 -19.214 1.00 51.94 139 LYS A C 1
ATOM 1175 O O . LYS A 1 139 ? 14.879 -1.181 -18.870 1.00 51.94 139 LYS A O 1
#

Foldseek 3Di:
DDDDDDDDPCPDPDPPVPPPDCLNPVLAADDPVDDLLVVLVVVCVVPNPPDLLNLVVLLLVLLCSLLRNLQAYALVSSVVSVCSSVVSCVVSVRDQDDDLCDPSNPPDDSVSSVSSVVVSVCVVVVVSSVVSVVRHDDD

pLDDT: mean 84.91, std 18.08, range [36.81, 98.38]

Mean predicted aligned error: 9.53 Å

Radius of gyration: 18.46 Å; Cα contacts (8 Å, |Δi|>4): 109; chains: 1; bounding box: 39×30×66 Å